Protein AF-A0A937EI54-F1 (afdb_monomer)

Sequence (66 aa):
MTAMHIVMRRRRARRAGMSGRRLLMAQAALVGSLATALLVKEFPGIVRELRIYRMTGGLRAGHRYP

Structure (mmCIF, N/CA/C/O backbone):
data_AF-A0A937EI54-F1
#
_entry.id   AF-A0A937EI54-F1
#
loop_
_atom_site.group_PDB
_atom_site.id
_atom_site.type_symbol
_atom_site.label_atom_id
_atom_site.label_alt_id
_atom_site.label_comp_id
_atom_site.label_asym_id
_atom_site.label_entity_id
_atom_site.label_seq_id
_atom_site.pdbx_PDB_ins_code
_atom_site.Car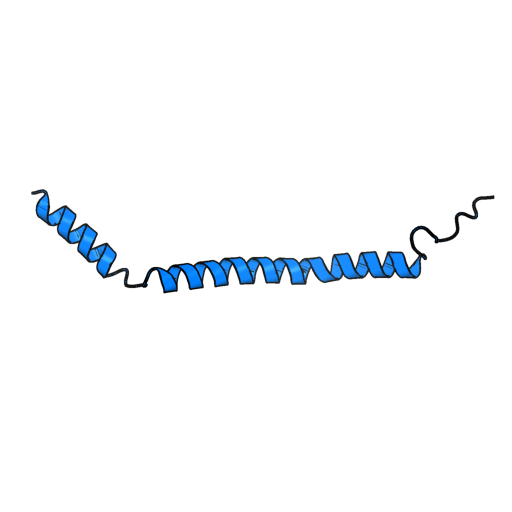tn_x
_atom_site.Cartn_y
_atom_site.Cartn_z
_atom_site.occupancy
_atom_site.B_iso_or_equiv
_atom_site.auth_seq_id
_atom_site.auth_comp_id
_atom_site.auth_asym_id
_atom_site.auth_atom_id
_atom_site.pdbx_PDB_model_num
ATOM 1 N N . MET A 1 1 ? 41.328 -13.448 -28.306 1.00 58.41 1 MET A N 1
ATOM 2 C CA . MET A 1 1 ? 40.212 -14.254 -27.745 1.00 58.41 1 MET A CA 1
ATOM 3 C C . MET A 1 1 ? 39.188 -13.423 -26.939 1.00 58.41 1 MET A C 1
ATO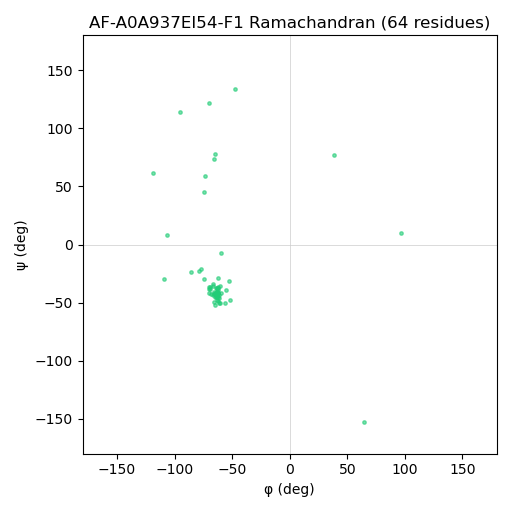M 5 O O . MET A 1 1 ? 38.514 -13.953 -26.071 1.00 58.41 1 MET A O 1
ATOM 9 N N . THR A 1 2 ? 38.988 -12.133 -27.237 1.00 66.38 2 THR A N 1
ATOM 10 C CA . THR A 1 2 ? 38.147 -11.213 -26.425 1.00 66.38 2 THR A CA 1
ATOM 11 C C . THR A 1 2 ? 36.834 -10.822 -27.113 1.00 66.38 2 THR A C 1
ATOM 13 O O . THR A 1 2 ? 35.809 -10.635 -26.459 1.00 66.38 2 THR A O 1
ATOM 16 N N . ALA A 1 3 ? 36.826 -10.778 -28.449 1.00 63.16 3 ALA A N 1
ATOM 17 C CA . ALA A 1 3 ? 35.650 -10.408 -29.239 1.00 63.16 3 ALA A CA 1
ATOM 18 C C . ALA A 1 3 ? 34.478 -11.393 -29.061 1.00 63.16 3 ALA A C 1
ATOM 20 O O . ALA A 1 3 ? 33.320 -10.987 -28.957 1.00 63.16 3 ALA A O 1
ATOM 21 N N . MET A 1 4 ? 34.772 -12.690 -28.939 1.00 67.31 4 MET A N 1
ATOM 22 C CA . MET A 1 4 ? 33.757 -13.741 -28.808 1.00 67.31 4 MET A CA 1
ATOM 23 C C . MET A 1 4 ? 32.969 -13.645 -27.487 1.00 67.31 4 MET A C 1
ATOM 25 O O . MET A 1 4 ? 31.756 -13.861 -27.473 1.00 67.31 4 MET A O 1
ATOM 29 N N . HIS A 1 5 ? 33.617 -13.211 -26.399 1.00 64.75 5 HIS A N 1
ATOM 30 C CA . HIS A 1 5 ? 32.972 -12.998 -25.097 1.00 64.75 5 HIS A CA 1
ATOM 31 C C . HIS A 1 5 ? 31.995 -11.809 -25.112 1.00 64.75 5 HIS A C 1
ATOM 33 O O . HIS A 1 5 ? 30.903 -11.879 -24.540 1.00 64.75 5 HIS A O 1
ATOM 39 N N . ILE A 1 6 ? 32.352 -10.730 -25.815 1.00 67.12 6 ILE A N 1
ATOM 40 C CA . ILE A 1 6 ? 31.510 -9.532 -25.965 1.00 67.12 6 ILE A CA 1
ATOM 41 C C . ILE A 1 6 ? 30.270 -9.856 -26.808 1.00 67.12 6 ILE A C 1
ATOM 43 O O . ILE A 1 6 ? 29.149 -9.482 -26.450 1.00 67.12 6 ILE A O 1
ATOM 47 N N . VAL A 1 7 ? 30.448 -10.610 -27.896 1.00 66.44 7 VAL A N 1
ATOM 48 C CA . VAL A 1 7 ? 29.346 -11.041 -28.767 1.00 66.44 7 VAL A CA 1
ATOM 49 C C . VAL A 1 7 ? 28.400 -11.990 -28.030 1.00 66.44 7 VAL A C 1
ATOM 51 O O . VAL A 1 7 ? 27.182 -11.831 -28.134 1.00 66.44 7 VAL A O 1
ATOM 54 N N . MET A 1 8 ? 28.917 -12.924 -27.224 1.00 62.16 8 MET A N 1
ATOM 55 C CA . MET A 1 8 ? 28.074 -13.794 -26.396 1.00 62.16 8 MET A CA 1
ATOM 56 C C . MET A 1 8 ? 27.284 -13.018 -25.332 1.00 62.16 8 MET A C 1
ATO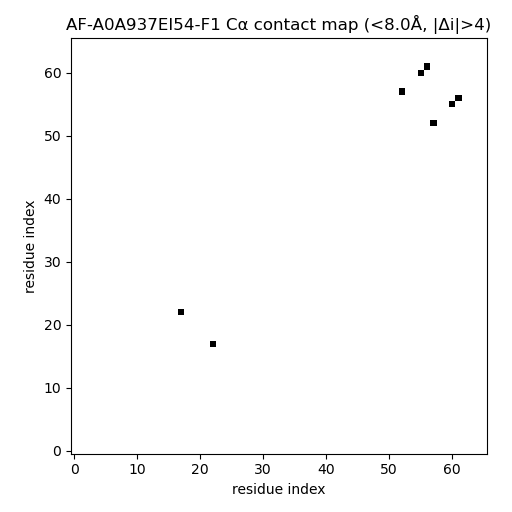M 58 O O . MET A 1 8 ? 26.092 -13.286 -25.166 1.00 62.16 8 MET A O 1
ATOM 62 N N . ARG A 1 9 ? 27.884 -12.023 -24.656 1.00 60.47 9 ARG A N 1
ATOM 63 C CA . ARG A 1 9 ? 27.154 -11.154 -23.709 1.00 60.47 9 ARG A CA 1
ATOM 64 C C . ARG A 1 9 ? 26.037 -10.363 -24.395 1.00 60.47 9 ARG A C 1
ATOM 66 O O . ARG A 1 9 ? 24.907 -10.371 -23.911 1.00 60.47 9 ARG A O 1
ATOM 73 N N . ARG A 1 10 ? 26.305 -9.749 -25.555 1.00 59.16 10 ARG A N 1
ATOM 74 C CA . ARG A 1 10 ? 25.274 -9.033 -26.336 1.00 59.16 10 ARG A CA 1
ATOM 75 C C . ARG A 1 10 ? 24.169 -9.964 -26.841 1.00 59.16 10 ARG A C 1
ATOM 77 O O . ARG A 1 10 ? 23.001 -9.584 -26.837 1.00 59.16 10 ARG A O 1
ATOM 84 N N . ARG A 1 11 ? 24.506 -11.195 -27.241 1.00 57.56 11 ARG A N 1
ATOM 85 C CA . ARG A 1 11 ? 23.519 -12.209 -27.650 1.00 57.56 11 ARG A CA 1
ATOM 86 C C . ARG A 1 11 ? 22.639 -12.676 -26.486 1.00 57.56 11 ARG A C 1
ATOM 88 O O . ARG A 1 11 ? 21.451 -12.879 -26.709 1.00 57.56 11 ARG A O 1
ATOM 95 N N . ARG A 1 12 ? 23.165 -12.791 -25.257 1.00 57.56 12 ARG A N 1
ATOM 96 C CA . ARG A 1 12 ? 22.344 -13.064 -24.058 1.00 57.56 12 ARG A CA 1
ATOM 97 C C . ARG A 1 12 ? 21.400 -11.906 -23.736 1.00 57.56 12 ARG A C 1
ATOM 99 O O . ARG A 1 12 ? 20.227 -12.161 -23.501 1.00 57.56 12 ARG A O 1
ATOM 106 N N . ALA A 1 13 ? 21.867 -10.659 -23.822 1.00 56.19 13 ALA A N 1
ATOM 107 C CA . ALA A 1 13 ? 21.015 -9.481 -23.631 1.00 56.19 13 ALA A CA 1
ATOM 108 C C . ALA A 1 13 ? 19.893 -9.380 -24.684 1.00 56.19 13 ALA A C 1
ATOM 110 O O . ALA A 1 13 ? 18.774 -9.016 -24.350 1.00 56.19 13 ALA A O 1
ATOM 111 N N . ARG A 1 14 ? 20.156 -9.768 -25.943 1.00 53.94 14 ARG A N 1
ATOM 112 C CA . ARG A 1 14 ? 19.119 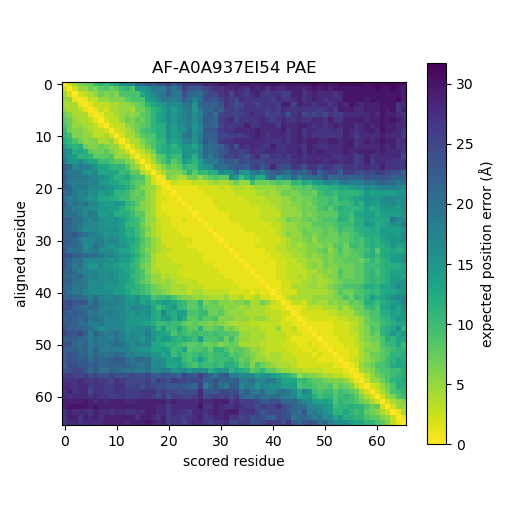-9.855 -26.991 1.00 53.94 14 ARG A CA 1
ATOM 113 C C . ARG A 1 14 ? 18.175 -11.057 -26.841 1.00 53.94 14 ARG A C 1
ATOM 115 O O . ARG A 1 14 ? 17.029 -10.956 -27.261 1.00 53.94 14 ARG A O 1
ATOM 122 N N . ARG A 1 15 ? 18.629 -12.184 -26.271 1.00 55.59 15 ARG A N 1
ATOM 123 C CA . ARG A 1 15 ? 17.781 -13.358 -25.961 1.00 55.59 15 ARG A CA 1
ATOM 124 C C . ARG A 1 15 ? 16.949 -13.179 -24.691 1.00 55.59 15 ARG A C 1
ATOM 126 O O . ARG A 1 15 ? 15.899 -13.801 -24.580 1.00 55.59 15 ARG A O 1
ATOM 133 N N . ALA A 1 16 ? 17.356 -12.296 -23.783 1.00 58.69 16 ALA A N 1
ATOM 134 C CA . ALA A 1 16 ? 16.510 -11.768 -22.715 1.00 58.69 16 ALA A CA 1
ATOM 135 C C . ALA A 1 16 ? 15.499 -10.763 -23.306 1.00 58.69 16 ALA A C 1
ATOM 137 O O . ALA A 1 16 ? 15.494 -9.581 -22.983 1.00 58.69 16 ALA A O 1
ATOM 138 N N . GLY A 1 17 ? 14.682 -11.233 -24.251 1.00 59.16 17 GLY A N 1
ATOM 139 C CA . GLY A 1 17 ? 13.760 -10.452 -25.074 1.00 59.16 17 GLY A CA 1
ATOM 140 C C . GLY A 1 17 ? 12.514 -9.971 -24.331 1.00 59.16 17 GLY A C 1
ATOM 141 O O . GLY A 1 17 ? 11.407 -10.084 -24.848 1.00 59.16 17 GLY A O 1
ATOM 142 N N . MET A 1 18 ? 12.663 -9.434 -23.120 1.00 62.75 18 MET A N 1
ATOM 143 C CA . MET A 1 18 ? 11.647 -8.559 -22.548 1.00 62.75 18 MET A CA 1
ATOM 144 C C . MET A 1 18 ? 12.051 -7.121 -22.840 1.00 62.75 18 MET A C 1
ATOM 146 O O . MET A 1 18 ? 13.059 -6.631 -22.340 1.00 62.75 18 MET A O 1
ATOM 150 N N . SER A 1 19 ? 11.246 -6.440 -23.662 1.00 78.6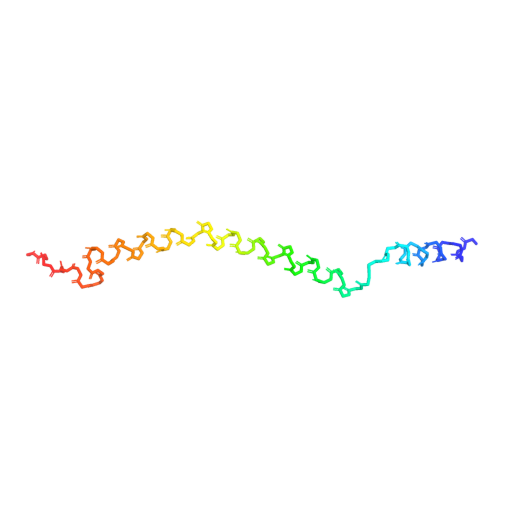2 19 SER A N 1
ATOM 151 C CA . SER A 1 19 ? 11.312 -4.983 -23.800 1.00 78.62 19 SER A CA 1
ATOM 152 C C . SER A 1 19 ? 11.345 -4.357 -22.402 1.00 78.62 19 SER A C 1
ATOM 154 O O . SER A 1 19 ? 10.557 -4.764 -21.548 1.00 78.62 19 SER A O 1
ATOM 156 N N . GLY A 1 20 ? 12.233 -3.388 -22.150 1.00 81.25 20 GLY A N 1
ATOM 157 C CA . GLY A 1 20 ? 12.393 -2.775 -20.822 1.00 81.25 20 GLY A CA 1
ATOM 158 C C . GLY A 1 20 ? 11.073 -2.258 -20.238 1.00 81.25 20 GLY A C 1
ATOM 159 O O . GLY A 1 20 ? 10.827 -2.385 -19.043 1.00 81.25 20 GLY A O 1
ATOM 160 N N . ARG A 1 21 ? 10.150 -1.810 -21.099 1.00 85.25 21 ARG A N 1
ATOM 161 C CA . ARG A 1 21 ? 8.778 -1.450 -20.715 1.00 85.25 21 ARG A CA 1
ATOM 162 C C . ARG A 1 21 ? 8.014 -2.620 -20.089 1.00 85.25 21 ARG A C 1
ATOM 164 O O . ARG A 1 21 ? 7.317 -2.432 -19.104 1.00 85.25 21 ARG A O 1
ATOM 171 N N . ARG A 1 22 ? 8.146 -3.829 -20.635 1.00 88.19 22 ARG A N 1
ATOM 172 C CA . ARG A 1 22 ? 7.472 -5.041 -20.145 1.00 88.19 22 ARG A CA 1
ATOM 173 C C . ARG A 1 22 ? 8.028 -5.483 -18.791 1.00 88.19 22 ARG A C 1
ATOM 175 O O . ARG A 1 22 ? 7.255 -5.886 -17.931 1.00 88.19 22 ARG A O 1
ATOM 182 N N . LEU A 1 23 ? 9.337 -5.329 -18.586 1.00 88.94 23 LEU A N 1
ATOM 183 C CA . LEU A 1 23 ? 9.972 -5.561 -17.288 1.00 88.94 23 LEU A CA 1
ATOM 184 C C . LEU A 1 23 ? 9.476 -4.561 -16.233 1.00 88.94 23 LEU A C 1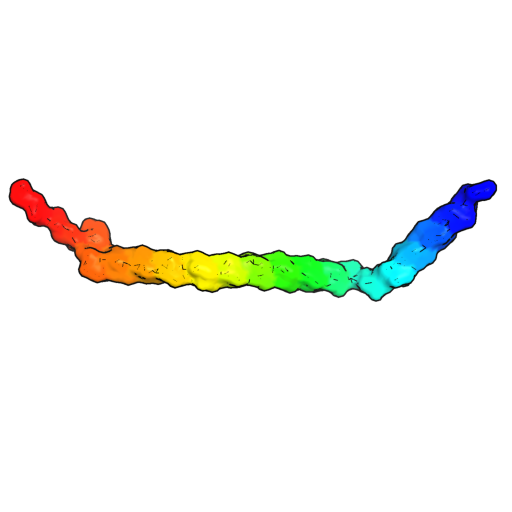
ATOM 186 O O . LEU A 1 23 ? 9.123 -4.970 -15.133 1.00 88.94 23 LEU A O 1
ATOM 190 N N . LEU A 1 24 ? 9.398 -3.272 -16.579 1.00 92.69 24 LEU A N 1
ATOM 191 C CA . LEU A 1 24 ? 8.879 -2.241 -15.675 1.00 92.69 24 LEU A CA 1
ATOM 192 C C . LEU A 1 24 ? 7.410 -2.487 -15.315 1.00 92.69 24 LEU A C 1
ATOM 194 O O . LEU A 1 24 ? 7.046 -2.376 -14.150 1.00 92.69 24 LEU A O 1
ATOM 198 N N . MET A 1 25 ? 6.582 -2.890 -16.283 1.00 95.00 25 MET A N 1
ATOM 199 C CA . MET A 1 25 ? 5.187 -3.263 -16.017 1.00 95.00 25 MET A CA 1
ATOM 200 C C . MET A 1 25 ? 5.088 -4.483 -15.097 1.00 95.00 25 MET A C 1
ATOM 202 O O . MET A 1 25 ? 4.262 -4.491 -14.191 1.00 95.00 25 MET A O 1
ATOM 206 N N . ALA A 1 26 ? 5.946 -5.490 -15.282 1.00 94.12 26 ALA A N 1
ATOM 207 C CA . ALA A 1 26 ? 5.986 -6.654 -14.400 1.00 94.12 26 ALA A CA 1
ATOM 208 C C . ALA A 1 26 ? 6.412 -6.276 -12.971 1.00 94.12 26 ALA A C 1
ATOM 210 O O . ALA A 1 26 ? 5.789 -6.721 -12.012 1.00 94.12 26 ALA A O 1
ATOM 211 N N . GLN A 1 27 ? 7.422 -5.414 -12.816 1.00 94.56 27 GLN A N 1
ATOM 212 C CA . GLN A 1 27 ? 7.835 -4.911 -11.502 1.00 94.56 27 GLN A CA 1
ATOM 213 C C . GLN A 1 27 ? 6.725 -4.096 -10.833 1.00 94.56 27 GLN A C 1
ATOM 215 O O . GLN A 1 27 ? 6.426 -4.323 -9.665 1.00 94.56 27 GLN A O 1
ATOM 220 N N . ALA A 1 28 ? 6.073 -3.200 -11.577 1.00 96.56 28 ALA A N 1
ATOM 221 C CA . ALA A 1 28 ? 4.959 -2.409 -11.069 1.00 96.56 28 ALA A CA 1
ATOM 222 C C . ALA A 1 28 ? 3.778 -3.293 -10.645 1.00 96.56 28 ALA A C 1
ATOM 224 O O . ALA A 1 28 ? 3.205 -3.073 -9.583 1.00 96.56 28 ALA A O 1
ATOM 225 N N . ALA A 1 29 ? 3.446 -4.325 -11.426 1.00 97.06 29 ALA A N 1
ATOM 226 C CA . ALA A 1 29 ? 2.396 -5.277 -11.077 1.00 97.06 29 ALA A CA 1
ATOM 227 C C . ALA A 1 29 ? 2.745 -6.086 -9.817 1.00 97.06 29 ALA A C 1
ATOM 229 O O . ALA A 1 29 ? 1.900 -6.260 -8.939 1.00 97.06 29 ALA A O 1
ATOM 230 N N . LEU A 1 30 ? 3.994 -6.544 -9.689 1.00 97.31 30 LEU A N 1
ATOM 231 C CA . LEU A 1 30 ? 4.453 -7.281 -8.510 1.00 97.31 30 LEU A CA 1
ATOM 232 C C . LEU A 1 30 ? 4.424 -6.413 -7.247 1.00 97.31 30 LEU A C 1
ATOM 234 O O . LEU A 1 30 ? 3.812 -6.799 -6.256 1.00 97.31 30 LEU A O 1
ATOM 238 N N . VAL A 1 31 ? 5.029 -5.224 -7.288 1.00 97.94 31 VAL A N 1
ATOM 239 C CA . VAL A 1 31 ? 5.049 -4.305 -6.139 1.00 97.94 31 VAL A CA 1
ATOM 240 C C . VAL A 1 31 ? 3.639 -3.813 -5.811 1.00 97.94 31 VAL A C 1
ATOM 242 O O . VAL A 1 31 ? 3.254 -3.788 -4.644 1.00 97.94 31 VAL A O 1
ATOM 245 N N . GLY A 1 32 ? 2.846 -3.481 -6.833 1.00 97.56 32 GLY A N 1
ATOM 246 C CA . GLY A 1 32 ? 1.465 -3.035 -6.677 1.00 97.56 32 GLY A CA 1
ATOM 247 C C . GLY A 1 32 ? 0.589 -4.097 -6.021 1.00 97.56 32 GLY A C 1
ATOM 248 O O . GLY A 1 32 ? -0.056 -3.811 -5.020 1.00 97.56 32 GLY A O 1
ATOM 249 N N . SER A 1 33 ? 0.619 -5.337 -6.518 1.00 96.69 33 SER A N 1
ATOM 250 C CA . SER A 1 33 ? -0.170 -6.436 -5.941 1.00 96.69 33 SER A CA 1
ATOM 251 C C . SER A 1 33 ? 0.221 -6.749 -4.496 1.00 96.69 33 SER A C 1
ATOM 253 O O . SER A 1 33 ? -0.663 -6.953 -3.666 1.00 96.69 33 SER A O 1
ATOM 255 N N . LEU A 1 34 ? 1.516 -6.713 -4.164 1.00 97.00 34 LEU A N 1
ATOM 256 C CA . LEU A 1 34 ? 1.988 -6.890 -2.791 1.00 97.00 34 LEU A CA 1
ATOM 257 C C . LEU A 1 34 ? 1.474 -5.775 -1.870 1.00 97.00 34 LEU A C 1
ATOM 259 O O . LEU A 1 34 ? 0.931 -6.059 -0.804 1.00 97.00 34 LEU A O 1
ATOM 263 N N . ALA A 1 35 ? 1.600 -4.514 -2.291 1.00 96.44 35 ALA A N 1
ATOM 264 C CA . ALA A 1 35 ? 1.108 -3.371 -1.527 1.00 96.44 35 ALA A CA 1
ATOM 265 C C . ALA A 1 35 ? -0.415 -3.432 -1.333 1.00 96.44 35 ALA A C 1
ATOM 267 O O . ALA A 1 35 ? -0.907 -3.217 -0.226 1.00 96.44 35 ALA A O 1
ATOM 268 N N . THR A 1 36 ? -1.168 -3.784 -2.380 1.00 95.81 36 THR A N 1
ATOM 269 C CA . THR A 1 36 ? -2.620 -3.975 -2.297 1.00 95.81 36 THR A CA 1
ATOM 270 C C . THR A 1 36 ? -2.985 -5.116 -1.352 1.00 95.81 36 THR A C 1
ATOM 272 O O . THR A 1 36 ? -3.890 -4.950 -0.541 1.00 95.81 36 THR A O 1
ATOM 275 N N . ALA A 1 37 ? -2.284 -6.250 -1.397 1.00 95.69 37 ALA A N 1
ATOM 276 C CA . ALA A 1 37 ? -2.546 -7.374 -0.500 1.00 95.69 37 ALA A CA 1
ATOM 277 C C . ALA A 1 37 ? -2.318 -7.001 0.972 1.00 95.69 37 ALA A C 1
ATOM 279 O O . ALA A 1 37 ? -3.135 -7.342 1.828 1.00 95.69 37 ALA A O 1
ATOM 280 N N . LEU A 1 38 ? -1.246 -6.258 1.265 1.00 94.00 38 LEU A N 1
ATOM 281 C CA . LEU A 1 38 ? -0.990 -5.733 2.607 1.00 94.00 38 LEU A CA 1
ATOM 282 C C . LEU A 1 38 ? -2.072 -4.743 3.036 1.00 94.00 38 LEU A C 1
ATOM 284 O O . LEU A 1 38 ? -2.604 -4.872 4.132 1.00 94.00 38 LEU A O 1
ATOM 288 N N . LEU A 1 39 ? -2.462 -3.813 2.161 1.00 91.44 39 LEU A N 1
ATOM 289 C CA . LEU A 1 39 ? -3.561 -2.893 2.445 1.00 91.44 39 LEU A CA 1
ATOM 290 C C . LEU A 1 39 ? -4.845 -3.650 2.775 1.00 91.44 39 LEU A C 1
ATOM 292 O O . LEU A 1 39 ? -5.429 -3.388 3.814 1.00 91.44 39 LEU A O 1
ATOM 296 N N . VAL A 1 40 ? -5.256 -4.621 1.957 1.00 93.06 40 VAL A N 1
ATOM 297 C CA . VAL A 1 40 ? -6.466 -5.428 2.198 1.00 93.06 40 VAL A CA 1
ATOM 298 C C . VAL A 1 40 ? -6.380 -6.199 3.517 1.00 93.06 40 VAL A C 1
ATOM 300 O O . VAL A 1 40 ? -7.389 -6.334 4.205 1.00 93.06 40 VAL A O 1
ATOM 303 N N . LYS A 1 41 ? -5.190 -6.681 3.890 1.00 91.50 41 LYS A N 1
ATOM 304 C CA . LYS A 1 41 ? -4.965 -7.395 5.151 1.00 91.50 41 LYS A CA 1
ATOM 305 C C . LYS A 1 41 ? -5.057 -6.478 6.375 1.00 91.50 41 LYS A C 1
ATOM 307 O O . LYS A 1 41 ? -5.655 -6.873 7.372 1.00 91.50 41 LYS A O 1
ATOM 312 N N . GLU A 1 42 ? -4.496 -5.275 6.305 1.00 87.19 42 GLU A N 1
ATOM 313 C CA . GLU A 1 42 ? -4.462 -4.322 7.427 1.00 87.19 42 GLU A CA 1
ATOM 314 C C . GLU A 1 42 ? -5.736 -3.454 7.514 1.00 87.19 42 GLU A C 1
ATOM 316 O O . GLU A 1 42 ? -6.117 -2.985 8.588 1.00 87.19 42 GLU A O 1
ATOM 321 N N . PHE A 1 43 ? -6.460 -3.285 6.402 1.00 84.94 43 PHE A N 1
ATOM 322 C CA . PHE A 1 43 ? -7.719 -2.540 6.319 1.00 84.94 43 PHE A CA 1
ATOM 323 C C . PHE A 1 43 ? -8.783 -2.970 7.347 1.00 84.94 43 PHE A C 1
ATOM 325 O O . PHE A 1 43 ? -9.328 -2.089 8.016 1.00 84.94 43 PHE A O 1
ATOM 332 N N . PRO A 1 44 ? -9.088 -4.270 7.559 1.00 82.50 44 PRO A N 1
ATOM 333 C CA . PRO A 1 44 ? -10.044 -4.680 8.585 1.00 82.50 44 PRO A CA 1
ATOM 334 C C . PRO A 1 44 ? -9.592 -4.309 10.002 1.00 82.50 44 PRO A C 1
ATOM 336 O O . PRO A 1 44 ? -10.447 -4.056 10.845 1.00 82.50 44 PRO A O 1
ATOM 339 N N . GLY A 1 45 ? -8.284 -4.226 10.268 1.00 86.25 45 GLY A N 1
ATOM 340 C CA . GLY A 1 45 ? -7.750 -3.755 11.548 1.00 86.25 45 GLY A CA 1
ATOM 341 C C . GLY A 1 45 ? -8.075 -2.282 11.787 1.00 86.25 45 GLY A C 1
ATOM 342 O O . GLY A 1 45 ? -8.658 -1.934 12.812 1.00 86.25 45 GLY A O 1
ATOM 343 N N . ILE A 1 46 ? -7.801 -1.431 10.794 1.00 85.19 46 ILE A N 1
ATOM 344 C CA .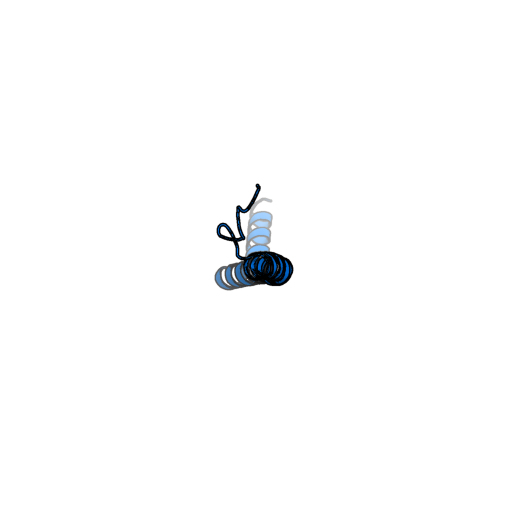 ILE A 1 46 ? -8.115 0.006 10.850 1.00 85.19 46 ILE A CA 1
ATOM 345 C C . ILE A 1 46 ? -9.627 0.227 10.974 1.00 85.19 46 ILE A C 1
ATOM 347 O O . ILE A 1 46 ? -10.083 1.011 11.806 1.00 85.19 46 ILE A O 1
ATOM 351 N N . VAL A 1 47 ? -10.426 -0.490 10.180 1.00 87.50 47 VAL A N 1
ATOM 352 C CA . VAL A 1 47 ? -11.891 -0.410 10.242 1.00 87.50 47 VAL A CA 1
ATOM 353 C C . VAL A 1 47 ? -12.412 -0.883 11.600 1.00 87.50 47 VAL A C 1
ATOM 355 O O . VAL A 1 47 ? -13.342 -0.277 12.130 1.00 87.50 47 VAL A O 1
ATOM 358 N N . ARG A 1 48 ? -11.818 -1.928 12.193 1.00 86.81 48 ARG A N 1
ATOM 359 C CA . ARG A 1 48 ? -12.170 -2.402 13.539 1.00 86.81 48 ARG A CA 1
ATOM 360 C C . ARG A 1 48 ? -11.899 -1.329 14.585 1.00 86.81 48 ARG A C 1
ATOM 362 O O . ARG A 1 48 ? -12.788 -1.047 15.381 1.00 86.81 48 ARG A O 1
ATOM 369 N N . GLU A 1 49 ? -10.723 -0.715 14.556 1.00 87.19 49 GLU A N 1
ATOM 370 C CA . GLU A 1 49 ? -10.339 0.335 15.502 1.00 87.19 49 GLU A CA 1
ATOM 371 C C . GLU A 1 49 ? -11.247 1.565 15.368 1.00 87.19 49 GLU A C 1
ATOM 373 O O . GLU A 1 49 ? -11.784 2.063 16.354 1.00 87.19 49 GLU A O 1
ATOM 378 N N . LEU A 1 50 ? -11.535 1.995 14.134 1.00 85.75 50 LEU A N 1
ATOM 379 C CA . LEU A 1 50 ? -12.491 3.071 13.856 1.00 85.75 50 LEU A CA 1
ATOM 380 C C . LEU A 1 50 ? -13.911 2.718 14.308 1.00 85.75 50 LEU A C 1
ATOM 382 O O . LEU A 1 50 ? -14.639 3.581 14.797 1.00 85.75 50 LEU A O 1
ATOM 386 N N . ARG A 1 51 ? -14.330 1.458 14.155 1.00 86.25 51 ARG A N 1
ATOM 387 C CA . ARG A 1 51 ? -15.638 0.990 14.623 1.00 86.25 51 ARG A CA 1
ATOM 388 C C . ARG A 1 51 ? -15.715 1.014 16.145 1.00 86.25 51 ARG A C 1
ATOM 390 O O . ARG A 1 51 ? -16.720 1.486 16.663 1.00 86.25 51 ARG A O 1
ATOM 397 N N . ILE A 1 52 ? -14.668 0.567 16.838 1.00 87.19 52 ILE A N 1
ATOM 398 C CA . ILE A 1 52 ? -14.560 0.663 18.299 1.00 87.19 52 ILE A CA 1
ATOM 399 C C . I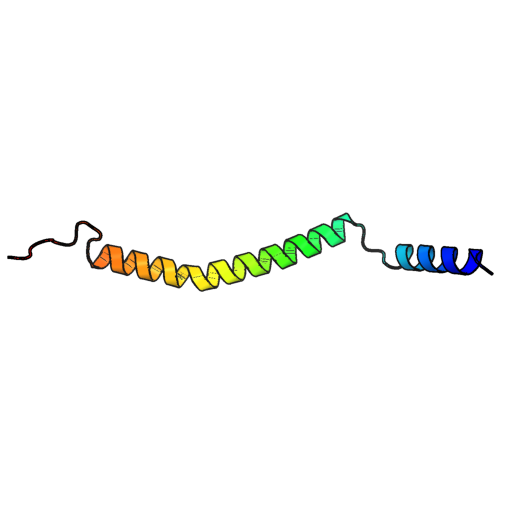LE A 1 52 ? -14.606 2.130 18.714 1.00 87.19 52 ILE A C 1
ATOM 401 O O . ILE A 1 52 ? -15.449 2.489 19.523 1.00 87.19 52 ILE A O 1
ATOM 405 N N . TYR A 1 53 ? -13.800 2.992 18.094 1.00 84.44 53 TYR A N 1
ATOM 406 C CA . TYR A 1 53 ? -13.796 4.432 18.348 1.00 84.44 53 TYR A CA 1
ATOM 407 C C . TYR A 1 53 ? -15.187 5.060 18.155 1.00 84.44 53 TYR A C 1
ATOM 409 O O . TYR A 1 53 ? -15.617 5.891 18.950 1.00 84.44 53 TYR A O 1
ATOM 417 N N . ARG A 1 54 ? -15.946 4.632 17.138 1.00 81.06 54 ARG A N 1
ATOM 418 C CA . ARG A 1 54 ? -17.340 5.064 16.946 1.00 81.06 54 ARG A CA 1
ATOM 419 C C . ARG A 1 54 ? -18.300 4.499 17.994 1.00 81.06 54 ARG A C 1
ATOM 421 O O . ARG A 1 54 ? -19.212 5.217 18.386 1.00 81.06 54 ARG A O 1
ATOM 428 N N . MET A 1 55 ? -18.124 3.249 18.424 1.00 82.00 55 MET A N 1
ATOM 429 C CA . MET A 1 55 ? -18.951 2.615 19.462 1.00 82.00 55 MET A CA 1
ATOM 430 C C . MET A 1 55 ? -18.701 3.213 20.844 1.00 82.00 55 MET A C 1
ATOM 432 O O . MET A 1 55 ? -19.640 3.367 21.615 1.00 82.00 55 MET A O 1
ATOM 436 N N . THR A 1 56 ? -17.456 3.568 21.154 1.00 80.31 56 THR A N 1
ATOM 437 C CA . THR A 1 56 ? -17.107 4.194 22.428 1.00 80.31 56 THR A CA 1
ATOM 438 C C . THR A 1 56 ? -17.489 5.670 22.459 1.00 80.31 56 THR A C 1
ATOM 440 O O . THR A 1 56 ? -17.704 6.194 23.539 1.00 80.31 56 THR A O 1
ATOM 443 N N . GLY A 1 57 ? -17.662 6.330 21.307 1.00 73.94 57 GLY A N 1
ATOM 444 C CA . GLY A 1 57 ? -17.992 7.762 21.217 1.00 73.94 57 GLY A CA 1
ATOM 445 C C . GLY A 1 57 ? -16.773 8.667 20.990 1.00 73.94 57 GLY A C 1
ATOM 446 O O . GLY A 1 57 ? -16.876 9.894 21.047 1.00 73.94 57 GLY A O 1
ATOM 447 N N . GLY A 1 58 ? -15.616 8.074 20.698 1.00 75.31 58 GLY A N 1
ATOM 448 C CA . GLY A 1 58 ? -14.370 8.752 20.360 1.00 75.31 58 GLY A CA 1
ATOM 449 C C . GLY A 1 58 ? -13.787 9.605 21.490 1.00 75.31 58 GLY A C 1
ATOM 450 O O . GLY A 1 58 ? -14.057 9.367 22.657 1.00 75.31 58 GLY A O 1
ATOM 451 N N . LEU A 1 59 ? -13.030 10.659 21.167 1.00 62.94 59 LEU A N 1
ATOM 452 C CA . LEU A 1 59 ? -12.529 11.650 22.145 1.00 62.94 59 LEU A CA 1
ATOM 453 C C . LEU A 1 59 ? -13.645 12.386 22.926 1.00 62.94 59 LEU A C 1
ATOM 455 O O . LEU A 1 59 ? -13.358 13.144 23.847 1.00 62.94 59 LEU A O 1
ATOM 459 N N . ARG A 1 60 ? -14.918 12.184 22.553 1.00 60.97 60 ARG A N 1
ATOM 460 C CA . ARG A 1 60 ? -16.119 12.707 23.228 1.00 60.97 60 ARG A CA 1
ATOM 461 C C . ARG A 1 60 ? -16.891 11.625 23.995 1.00 60.97 60 ARG A C 1
ATOM 463 O O . ARG A 1 60 ? -17.978 11.910 24.495 1.00 60.97 60 ARG A O 1
ATOM 470 N N . ALA A 1 61 ? -16.327 10.421 24.118 1.00 59.97 61 ALA A N 1
ATOM 471 C CA . ALA A 1 61 ? -16.787 9.326 24.962 1.00 59.97 61 ALA A CA 1
ATOM 472 C C . ALA A 1 61 ? -16.675 9.703 26.445 1.00 59.97 61 ALA A C 1
ATOM 474 O O . ALA A 1 61 ? -15.760 9.273 27.136 1.00 59.97 61 ALA A O 1
ATOM 475 N N . GLY A 1 62 ? -17.568 10.582 26.897 1.00 62.22 62 GLY A N 1
ATOM 476 C CA . GLY A 1 62 ? -17.891 10.824 28.296 1.00 62.22 62 GLY A CA 1
ATOM 477 C C . GLY A 1 62 ? -16.710 10.787 29.259 1.00 62.22 62 GLY A C 1
ATOM 478 O O . GLY A 1 62 ? -16.592 9.852 30.046 1.00 62.22 62 GLY A O 1
ATOM 479 N N . HIS A 1 63 ? -15.912 11.858 29.286 1.00 60.78 63 HIS A N 1
ATOM 480 C CA . HIS A 1 63 ? -15.214 12.250 30.511 1.00 60.78 63 HIS A CA 1
ATOM 481 C C . HIS A 1 63 ? -16.287 12.648 31.538 1.00 60.78 63 HIS A C 1
ATOM 483 O O . HIS A 1 63 ? -16.616 13.815 31.725 1.00 60.78 63 HIS A O 1
ATOM 489 N N . ARG A 1 64 ? -16.918 11.645 32.144 1.00 65.38 64 ARG A N 1
ATOM 490 C CA . ARG A 1 64 ? -17.685 11.787 33.375 1.00 65.38 64 ARG A CA 1
ATOM 491 C C . ARG A 1 64 ? -17.024 10.890 34.407 1.00 65.38 64 ARG A C 1
ATOM 493 O O . ARG A 1 64 ? -17.605 9.920 34.875 1.00 65.38 64 ARG A O 1
ATOM 500 N N . TYR A 1 65 ? -15.763 11.211 34.680 1.00 50.59 65 TYR A N 1
ATOM 501 C CA . TYR A 1 65 ? -15.171 10.899 35.969 1.00 50.59 65 TYR A CA 1
ATOM 502 C C . TYR A 1 65 ? -15.846 11.821 36.998 1.00 50.59 65 TYR A C 1
ATOM 504 O O . TYR A 1 65 ? -15.851 13.034 36.765 1.00 50.59 65 TYR A O 1
ATOM 512 N N . PRO A 1 66 ? -16.500 11.287 38.045 1.00 68.25 66 PRO A N 1
ATOM 513 C CA . PRO A 1 66 ? -16.743 12.060 39.257 1.00 68.25 66 PRO A CA 1
ATOM 514 C C . PRO A 1 66 ? -15.422 12.426 39.946 1.00 68.25 66 PRO A C 1
ATOM 516 O O . PRO A 1 66 ? -14.428 11.682 39.763 1.00 68.25 66 PRO A O 1
#

Organism: NCBI:txid1695166

Solvent-accessible surface area (backbone atoms only — not comparable to full-atom values): 3916 Å² total; per-residue (Å²): 139,62,68,65,59,54,52,51,53,54,50,50,58,62,68,55,73,61,57,69,68,58,52,52,51,50,50,50,50,52,55,48,51,52,52,50,51,51,46,64,66,50,45,60,55,53,53,47,52,53,48,48,36,61,73,59,44,47,102,70,43,68,92,72,76,131

Mean predicted aligned error: 13.7 Å

Radius of gy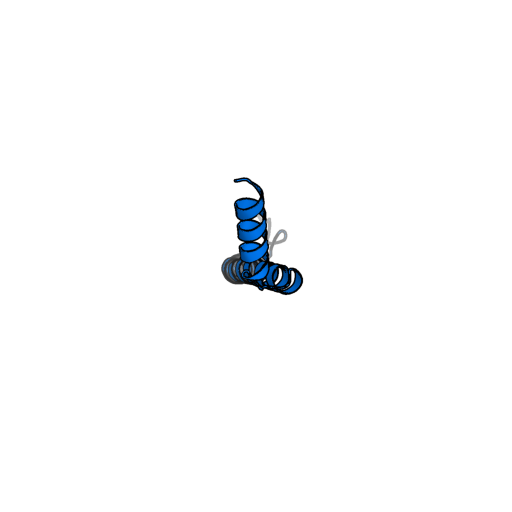ration: 27.23 Å; Cα contacts (8 Å, |Δi|>4): 4; chains: 1; bounding box: 59×27×68 Å

Secondary structure (DSSP, 8-state):
--HHHHHHHHHHHHHS---HHHHHHHHHHHHHHHHHHHHHHHHHHHHHHHHHHHHHTGGGS-----

pLDDT: mean 78.01, std 14.82, range [50.59, 97.94]

Foldseek 3Di:
DVVVVVVVVVVVVVVVPDDVVNVVVVVCCVVVVVVVVVCVVCVVVVVVVVVVCVVCVHPVNDPPDD